Protein AF-A0A9E4KCP7-F1 (afdb_monomer_lite)

Structure (mmCIF, N/CA/C/O backbone):
data_AF-A0A9E4KCP7-F1
#
_entry.id   AF-A0A9E4KCP7-F1
#
loop_
_atom_site.group_PDB
_atom_site.id
_atom_site.type_symbol
_atom_site.label_atom_id
_atom_site.label_alt_id
_atom_site.label_comp_id
_atom_site.label_asym_id
_atom_site.label_entity_id
_atom_site.label_seq_id
_atom_site.pdbx_PDB_ins_code
_atom_site.Cartn_x
_atom_site.Cartn_y
_atom_site.Cartn_z
_atom_site.occupancy
_atom_site.B_iso_or_equiv
_atom_site.auth_seq_id
_atom_site.auth_comp_id
_atom_site.auth_asym_id
_atom_site.auth_atom_id
_atom_site.pdbx_PDB_model_num
ATOM 1 N N . MET A 1 1 ? 17.172 2.581 -9.040 1.00 83.38 1 MET A N 1
ATOM 2 C CA . MET A 1 1 ? 16.578 2.699 -7.702 1.00 83.38 1 MET A CA 1
ATOM 3 C C . MET A 1 1 ? 17.009 1.488 -6.897 1.00 83.38 1 MET A C 1
ATOM 5 O O . MET A 1 1 ? 16.963 0.384 -7.435 1.00 83.38 1 MET A O 1
ATOM 9 N N . SER A 1 2 ? 17.518 1.694 -5.685 1.00 85.75 2 SER A N 1
ATOM 10 C CA . SER A 1 2 ? 17.833 0.616 -4.740 1.00 85.75 2 SER A CA 1
ATOM 11 C C . SER A 1 2 ? 16.561 0.093 -4.049 1.00 85.75 2 SER A C 1
ATOM 13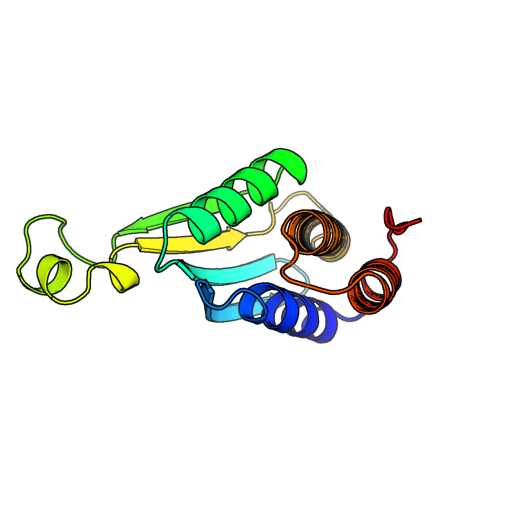 O O . SER A 1 2 ? 15.498 0.703 -4.159 1.00 85.75 2 SER A O 1
ATOM 15 N N . HIS A 1 3 ? 16.655 -1.033 -3.332 1.00 85.62 3 HIS A N 1
ATOM 16 C CA . HIS A 1 3 ? 15.532 -1.564 -2.543 1.00 85.62 3 HIS A CA 1
ATOM 17 C C . HIS A 1 3 ? 15.120 -0.593 -1.428 1.00 85.62 3 HIS A C 1
ATOM 19 O O . HIS A 1 3 ? 13.932 -0.342 -1.246 1.00 85.62 3 HIS A O 1
ATOM 25 N N . ASP A 1 4 ? 16.101 -0.005 -0.739 1.00 87.38 4 ASP A N 1
ATOM 26 C CA . ASP A 1 4 ? 15.863 0.950 0.346 1.00 87.38 4 ASP A CA 1
ATOM 27 C C . ASP A 1 4 ? 15.192 2.227 -0.175 1.00 87.38 4 ASP A C 1
ATOM 29 O O . ASP A 1 4 ? 14.233 2.710 0.420 1.00 87.38 4 ASP A O 1
ATOM 33 N N . GLU A 1 5 ? 15.639 2.738 -1.330 1.00 89.94 5 GLU A N 1
ATOM 34 C CA . GLU A 1 5 ? 15.000 3.880 -1.992 1.00 89.94 5 GLU A CA 1
ATOM 35 C C . GLU A 1 5 ? 13.555 3.556 -2.393 1.00 89.94 5 GLU A C 1
ATOM 37 O O . GLU A 1 5 ? 12.666 4.383 -2.211 1.00 89.94 5 GLU A O 1
ATOM 42 N N . LEU A 1 6 ? 13.297 2.360 -2.930 1.00 90.50 6 LEU A N 1
ATOM 43 C CA . LEU A 1 6 ? 11.951 1.944 -3.327 1.00 90.50 6 LEU A CA 1
ATOM 44 C C . LEU A 1 6 ? 11.010 1.844 -2.120 1.00 90.50 6 LEU A C 1
ATOM 46 O O . LEU A 1 6 ? 9.907 2.386 -2.168 1.00 90.50 6 LEU A O 1
ATOM 50 N N . LEU A 1 7 ? 11.445 1.191 -1.039 1.00 91.25 7 LEU A N 1
ATOM 51 C CA . LEU A 1 7 ? 10.660 1.077 0.192 1.00 91.25 7 LEU A CA 1
ATOM 52 C C . LEU A 1 7 ? 10.368 2.443 0.808 1.00 91.25 7 LEU A C 1
ATOM 54 O O . LEU A 1 7 ? 9.233 2.691 1.209 1.00 91.25 7 LEU A O 1
ATOM 58 N N . GLN A 1 8 ? 11.367 3.326 0.857 1.00 92.81 8 GLN A N 1
ATOM 59 C CA . GLN A 1 8 ? 11.203 4.660 1.424 1.00 92.81 8 GLN A CA 1
ATOM 60 C C . GLN A 1 8 ? 10.204 5.496 0.611 1.00 92.81 8 GLN A C 1
ATOM 62 O O . GLN A 1 8 ? 9.260 6.036 1.181 1.00 92.81 8 GLN A O 1
ATOM 67 N N . ASN A 1 9 ? 10.340 5.532 -0.718 1.00 93.06 9 ASN A N 1
ATOM 68 C CA . ASN A 1 9 ? 9.410 6.268 -1.581 1.00 93.06 9 ASN A CA 1
ATOM 69 C C . ASN A 1 9 ? 7.984 5.695 -1.522 1.00 93.06 9 ASN A C 1
ATOM 71 O O . ASN A 1 9 ? 7.009 6.445 -1.524 1.00 93.06 9 ASN A O 1
ATOM 75 N N . LEU A 1 10 ? 7.841 4.365 -1.470 1.00 93.62 10 LEU A N 1
ATOM 76 C CA . LEU A 1 10 ? 6.533 3.722 -1.332 1.00 93.62 10 LEU A CA 1
ATOM 77 C C . LEU A 1 10 ? 5.891 4.041 0.022 1.00 93.62 10 LEU A C 1
ATOM 79 O O . LEU A 1 10 ? 4.689 4.298 0.076 1.00 93.62 10 LEU A O 1
ATOM 83 N N . ARG A 1 11 ? 6.679 4.035 1.102 1.00 95.19 11 ARG A N 1
ATOM 84 C CA . ARG A 1 11 ? 6.223 4.429 2.437 1.00 95.19 11 ARG A CA 1
ATOM 85 C C . ARG A 1 11 ? 5.698 5.860 2.433 1.00 95.19 11 ARG A C 1
ATOM 87 O O . ARG A 1 11 ? 4.571 6.072 2.863 1.00 95.19 11 ARG A O 1
ATOM 94 N N . GLU A 1 12 ? 6.484 6.805 1.924 1.00 93.69 12 GLU A N 1
ATOM 95 C CA . GLU A 1 12 ? 6.097 8.219 1.854 1.00 93.69 12 GLU A CA 1
ATOM 96 C C . GLU A 1 12 ? 4.796 8.407 1.073 1.00 93.69 12 GLU A C 1
ATOM 98 O O . GLU A 1 12 ? 3.896 9.119 1.514 1.00 93.69 12 GLU A O 1
ATOM 103 N N . LEU A 1 13 ? 4.662 7.710 -0.057 1.00 94.56 13 LEU A N 1
ATOM 104 C CA . LEU A 1 13 ? 3.458 7.771 -0.870 1.00 94.56 13 LEU A CA 1
ATOM 105 C C . LEU A 1 13 ? 2.241 7.168 -0.152 1.00 94.56 13 LEU A C 1
ATOM 107 O O . LEU A 1 13 ? 1.161 7.743 -0.206 1.00 94.56 13 LEU A O 1
ATOM 111 N N . LEU A 1 14 ? 2.390 6.042 0.552 1.00 95.44 14 LEU A N 1
ATOM 112 C CA . LEU A 1 14 ? 1.307 5.478 1.368 1.00 95.44 14 LEU A CA 1
ATOM 113 C C . LEU A 1 14 ? 0.893 6.429 2.500 1.00 95.44 14 LEU A C 1
ATOM 115 O O . LEU A 1 14 ? -0.300 6.654 2.689 1.00 95.44 14 LEU A O 1
ATOM 119 N N . GLU A 1 15 ? 1.861 7.005 3.214 1.00 94.19 15 GLU A N 1
ATOM 120 C CA . GLU A 1 15 ? 1.634 7.930 4.335 1.00 94.19 15 GLU A CA 1
ATOM 121 C C . GLU A 1 15 ? 1.065 9.291 3.883 1.00 94.19 15 GLU A C 1
ATOM 123 O O . GLU A 1 15 ? 0.463 10.001 4.689 1.00 94.19 15 GLU A O 1
ATOM 128 N N . ALA A 1 16 ? 1.161 9.647 2.593 1.00 93.12 16 ALA A N 1
ATOM 129 C CA . ALA A 1 16 ? 0.460 10.809 2.037 1.00 93.12 16 ALA A CA 1
ATOM 130 C C . ALA A 1 16 ? -1.076 10.654 2.078 1.00 93.12 16 ALA A C 1
ATOM 132 O O . ALA A 1 16 ? -1.807 11.645 2.041 1.00 93.12 16 ALA A O 1
ATOM 133 N N . ASN A 1 17 ? -1.591 9.426 2.207 1.00 93.69 17 ASN A N 1
ATOM 134 C CA . ASN A 1 17 ? -2.978 9.201 2.589 1.00 93.69 17 ASN A CA 1
ATOM 135 C C . ASN A 1 17 ? -3.093 9.161 4.121 1.00 93.69 17 ASN A C 1
ATOM 137 O O . ASN A 1 17 ? -2.722 8.173 4.747 1.00 93.69 17 ASN A O 1
ATOM 141 N N . SER A 1 18 ? -3.698 10.192 4.719 1.00 92.31 18 SER A N 1
ATOM 142 C CA . SER A 1 18 ? -3.828 10.334 6.180 1.00 92.31 18 SER A CA 1
ATOM 143 C C . SER A 1 18 ? -4.541 9.179 6.893 1.00 92.31 18 SER A C 1
ATOM 145 O O . SER A 1 18 ? -4.454 9.074 8.113 1.00 92.31 18 SER A O 1
ATOM 147 N N . GLY A 1 19 ? -5.290 8.346 6.167 1.00 93.56 19 GLY A N 1
ATOM 148 C CA . GLY A 1 19 ? -5.935 7.162 6.727 1.00 93.56 19 GLY A CA 1
ATOM 149 C C . GLY A 1 19 ? -5.066 5.908 6.761 1.00 93.56 19 GLY A C 1
ATOM 150 O O . GLY A 1 19 ? -5.547 4.869 7.217 1.00 93.56 19 GLY A O 1
ATOM 151 N N . ILE A 1 20 ? -3.830 5.976 6.262 1.00 95.44 20 ILE A N 1
ATOM 152 C CA . ILE A 1 20 ? -2.860 4.881 6.237 1.00 95.44 20 ILE A CA 1
ATOM 153 C C . ILE A 1 20 ? -1.710 5.226 7.180 1.00 95.44 20 ILE A C 1
ATOM 155 O O . ILE A 1 20 ? -1.138 6.309 7.111 1.00 95.44 20 ILE A O 1
ATOM 159 N N . ASN A 1 21 ? -1.337 4.279 8.037 1.00 94.69 21 ASN A N 1
ATOM 160 C CA . ASN A 1 21 ? -0.180 4.416 8.914 1.00 94.69 21 ASN A CA 1
ATOM 161 C C . ASN A 1 21 ? 0.762 3.226 8.724 1.00 94.69 21 ASN A C 1
ATOM 163 O O . ASN A 1 21 ? 0.403 2.096 9.061 1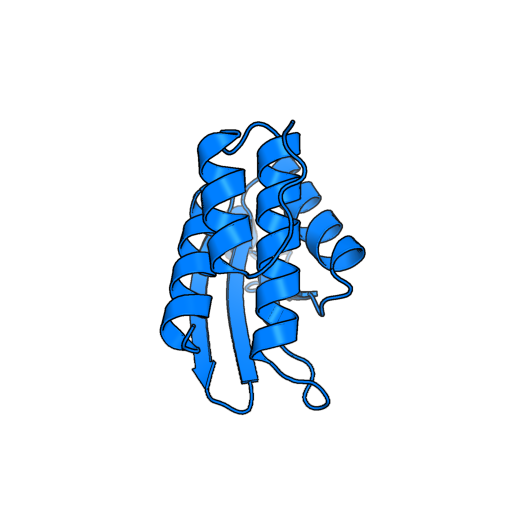.00 94.69 21 ASN A O 1
ATOM 167 N N . VAL A 1 22 ? 1.958 3.475 8.182 1.00 96.06 22 VAL A N 1
ATOM 168 C CA . VAL A 1 22 ? 2.958 2.430 7.924 1.00 96.06 22 VAL A CA 1
ATOM 169 C C . VAL A 1 22 ? 3.652 2.044 9.225 1.00 96.06 22 VAL A C 1
ATOM 171 O O . VAL A 1 22 ? 4.363 2.838 9.845 1.00 96.06 22 VAL A O 1
ATOM 174 N N . THR A 1 23 ? 3.453 0.795 9.635 1.00 93.81 23 THR A N 1
ATOM 175 C CA . THR A 1 23 ? 3.998 0.241 10.877 1.00 93.81 23 THR A CA 1
ATOM 176 C C . THR A 1 23 ? 5.363 -0.392 10.664 1.00 93.81 23 THR A C 1
ATOM 178 O O . THR A 1 23 ? 6.226 -0.281 11.532 1.00 93.81 23 THR A O 1
ATOM 181 N N . GLU A 1 24 ? 5.587 -1.023 9.510 1.00 94.06 24 GLU A N 1
ATOM 182 C CA . GLU A 1 24 ? 6.861 -1.655 9.177 1.00 94.06 24 GLU A CA 1
ATOM 183 C C . GLU A 1 24 ? 7.117 -1.601 7.667 1.00 94.06 24 GLU A C 1
ATOM 185 O O . GLU A 1 24 ? 6.206 -1.771 6.865 1.00 94.06 24 GLU A O 1
ATOM 190 N N . ALA A 1 25 ? 8.367 -1.374 7.269 1.00 93.75 25 ALA A N 1
ATOM 191 C CA . ALA A 1 25 ? 8.814 -1.497 5.886 1.00 93.75 25 ALA A CA 1
ATOM 192 C C . ALA A 1 25 ? 10.191 -2.157 5.902 1.00 93.75 25 ALA A C 1
ATOM 194 O O . ALA A 1 25 ? 11.130 -1.625 6.498 1.00 93.75 25 ALA A O 1
ATOM 195 N N . LYS A 1 26 ? 10.303 -3.339 5.300 1.00 91.25 26 LYS A N 1
ATOM 196 C CA . LYS A 1 26 ? 11.527 -4.141 5.329 1.00 91.25 26 LYS A CA 1
ATOM 197 C C . LYS A 1 26 ? 11.679 -4.937 4.045 1.00 91.25 26 LYS A C 1
ATOM 199 O O . LYS A 1 26 ? 10.707 -5.291 3.384 1.00 91.25 26 LYS A O 1
ATOM 204 N N . GLY A 1 27 ? 12.916 -5.255 3.706 1.00 85.25 27 GLY A N 1
ATOM 205 C CA . GLY A 1 27 ? 13.190 -6.128 2.582 1.00 85.25 27 GLY A CA 1
ATOM 206 C C . GLY A 1 27 ? 14.665 -6.235 2.256 1.00 85.25 27 GLY A C 1
ATOM 207 O O . GLY A 1 27 ? 15.521 -5.625 2.895 1.00 85.25 27 GLY A O 1
ATOM 208 N N . ASN A 1 28 ? 14.951 -7.076 1.276 1.00 83.25 28 ASN A N 1
ATOM 209 C CA . ASN A 1 28 ? 16.271 -7.337 0.733 1.00 83.25 28 ASN A CA 1
ATOM 210 C C . ASN A 1 28 ? 16.137 -7.722 -0.754 1.00 83.25 28 ASN A C 1
ATOM 212 O O . ASN A 1 28 ? 15.121 -7.448 -1.384 1.00 83.25 28 ASN A O 1
ATOM 216 N N . GLN A 1 29 ? 17.165 -8.353 -1.325 1.00 80.25 29 GLN A N 1
ATOM 217 C CA . GLN A 1 29 ? 17.161 -8.766 -2.734 1.00 80.25 29 GLN A CA 1
ATOM 218 C C . GLN A 1 29 ? 16.148 -9.873 -3.070 1.00 80.25 29 GLN A C 1
ATOM 220 O O . GLN A 1 29 ? 15.852 -10.082 -4.242 1.00 80.25 29 GLN A O 1
ATOM 225 N N . GLU A 1 30 ? 15.650 -10.596 -2.069 1.00 83.38 30 GLU A N 1
ATOM 226 C CA . GLU A 1 30 ? 14.774 -11.759 -2.233 1.00 83.38 30 GLU A CA 1
ATOM 227 C C . GLU A 1 30 ? 13.317 -11.452 -1.875 1.00 83.38 30 GLU A C 1
ATOM 229 O O . GLU A 1 30 ? 12.421 -12.147 -2.349 1.00 83.38 30 GLU A O 1
ATOM 234 N N . TYR A 1 31 ? 13.063 -10.430 -1.050 1.00 87.12 31 TYR A N 1
ATOM 235 C CA . TYR A 1 31 ? 11.706 -10.041 -0.675 1.00 87.12 31 TYR A CA 1
ATOM 236 C C . TYR A 1 31 ? 11.581 -8.557 -0.318 1.00 87.12 31 TYR A C 1
ATOM 238 O O . TYR A 1 31 ? 12.514 -7.946 0.201 1.00 87.12 31 TYR A O 1
ATOM 246 N N . LEU A 1 32 ? 10.387 -8.000 -0.519 1.00 90.69 32 LEU A N 1
ATOM 247 C CA . LEU A 1 32 ? 9.952 -6.729 0.058 1.00 90.69 32 LEU A CA 1
ATOM 248 C C . LEU A 1 32 ? 8.609 -6.920 0.766 1.00 90.69 32 LEU A C 1
ATOM 250 O O . LEU A 1 32 ? 7.725 -7.631 0.282 1.00 90.69 32 LEU A O 1
ATOM 254 N N . GLU A 1 33 ? 8.463 -6.268 1.914 1.00 93.25 33 GLU A N 1
ATOM 255 C CA . GLU A 1 33 ? 7.245 -6.246 2.715 1.00 93.25 33 GLU A CA 1
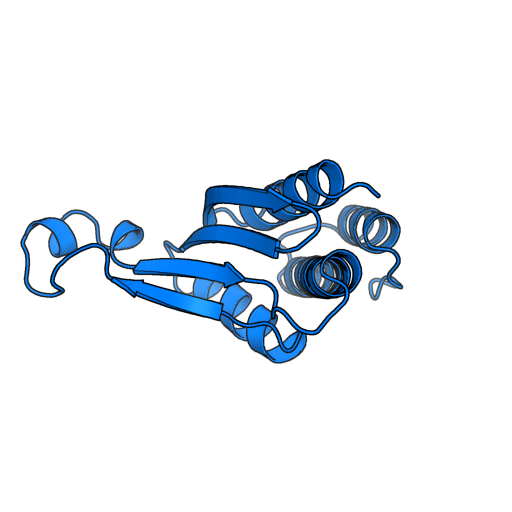ATOM 256 C C . GLU A 1 33 ? 7.007 -4.843 3.279 1.00 93.25 33 GLU A C 1
ATOM 258 O O . GLU A 1 33 ? 7.921 -4.206 3.810 1.00 93.25 33 GLU A O 1
ATOM 263 N N . ILE A 1 34 ? 5.762 -4.376 3.188 1.00 95.88 34 ILE A N 1
ATOM 264 C CA . ILE A 1 34 ? 5.308 -3.160 3.866 1.00 95.88 34 ILE A CA 1
ATOM 265 C C . ILE A 1 34 ? 4.009 -3.449 4.613 1.00 95.88 34 ILE A C 1
ATOM 267 O O . ILE A 1 34 ? 3.019 -3.862 4.006 1.00 95.88 34 ILE A O 1
ATOM 271 N N . GLU A 1 35 ? 4.037 -3.253 5.929 1.00 96.25 35 GLU A N 1
ATOM 272 C CA . GLU A 1 35 ? 2.908 -3.426 6.837 1.00 96.25 35 GLU A CA 1
ATOM 273 C C . GLU A 1 35 ? 2.350 -2.069 7.272 1.00 96.25 35 GLU A C 1
ATOM 275 O O . GLU A 1 35 ? 3.096 -1.120 7.535 1.00 96.25 35 GLU A O 1
ATOM 280 N N . PHE A 1 36 ? 1.027 -1.969 7.351 1.00 96.44 36 PHE A N 1
ATOM 281 C CA . PHE A 1 36 ? 0.335 -0.732 7.693 1.00 96.44 36 PHE A CA 1
ATOM 282 C C . PHE A 1 36 ? -1.058 -0.989 8.279 1.00 96.44 36 PHE A C 1
ATOM 284 O O . PHE A 1 36 ? -1.661 -2.049 8.087 1.00 96.44 36 PHE A O 1
ATOM 291 N N . THR A 1 37 ? -1.595 0.005 8.983 1.00 95.62 37 THR A N 1
ATOM 292 C CA . THR A 1 37 ? -2.995 0.038 9.429 1.00 95.62 37 THR A CA 1
ATOM 293 C C . THR A 1 37 ? -3.813 1.000 8.572 1.00 95.62 37 THR A C 1
ATOM 295 O O . THR A 1 37 ? -3.265 1.890 7.918 1.00 95.62 37 THR A O 1
ATOM 298 N N . VAL A 1 38 ? -5.138 0.803 8.552 1.00 94.62 38 VAL A N 1
ATOM 299 C CA . VAL A 1 38 ? -6.062 1.639 7.772 1.00 94.62 38 VAL A CA 1
ATOM 300 C C . VAL A 1 38 ? -7.266 2.059 8.615 1.00 94.62 38 VAL A C 1
ATOM 302 O O . VAL A 1 38 ? -8.116 1.230 8.971 1.00 94.62 38 VAL A O 1
ATOM 305 N N . ALA A 1 39 ? -7.357 3.357 8.898 1.00 92.00 39 ALA A N 1
ATOM 306 C CA . ALA A 1 39 ? -8.313 3.934 9.841 1.00 92.00 39 ALA A CA 1
ATOM 307 C C . ALA A 1 39 ? -9.731 4.067 9.260 1.00 92.00 39 ALA A C 1
ATOM 309 O O . ALA A 1 39 ? -10.719 3.703 9.906 1.00 92.00 39 ALA A O 1
ATOM 310 N N . ASP A 1 40 ? -9.853 4.507 8.007 1.00 91.62 40 ASP A N 1
ATOM 311 C CA . ASP A 1 40 ? -11.139 4.866 7.406 1.00 91.62 40 ASP A CA 1
ATOM 312 C C . ASP A 1 40 ? -11.524 4.007 6.183 1.00 91.62 40 ASP A C 1
ATOM 314 O O . ASP A 1 40 ? -10.723 3.276 5.597 1.00 91.62 40 ASP A O 1
ATOM 318 N N . ALA A 1 41 ? -12.805 4.065 5.807 1.00 92.25 41 ALA A N 1
ATOM 319 C CA . ALA A 1 41 ? -13.358 3.257 4.721 1.00 92.25 41 ALA A CA 1
ATOM 320 C C . ALA A 1 41 ? -12.853 3.666 3.326 1.00 92.25 41 ALA A C 1
ATOM 322 O O . ALA A 1 41 ? -12.748 2.811 2.447 1.00 92.25 41 ALA A O 1
ATOM 323 N N . PHE A 1 42 ? -12.541 4.946 3.117 1.00 93.19 42 PHE A N 1
ATOM 324 C CA . PHE A 1 42 ? -12.042 5.440 1.838 1.00 93.19 42 PHE A CA 1
ATOM 325 C C . PHE A 1 42 ? -10.609 4.962 1.597 1.00 93.19 42 PHE A C 1
ATOM 327 O O . PHE A 1 42 ? -10.308 4.416 0.537 1.00 93.19 42 PHE A O 1
ATOM 334 N N . SER A 1 43 ? -9.757 5.047 2.613 1.00 94.62 43 SER A N 1
ATOM 335 C CA . SER A 1 43 ? -8.397 4.516 2.568 1.00 94.62 43 SER A CA 1
ATOM 336 C C . SER A 1 43 ? -8.380 3.002 2.354 1.00 94.62 43 SER A C 1
ATOM 338 O O . SER A 1 43 ? -7.572 2.503 1.571 1.00 94.62 43 SER A O 1
ATOM 340 N N . ARG A 1 44 ? -9.331 2.258 2.944 1.00 93.75 44 ARG A N 1
ATOM 341 C CA . ARG A 1 44 ? -9.487 0.818 2.651 1.00 93.75 44 ARG A CA 1
ATOM 342 C C . ARG A 1 44 ? -9.836 0.576 1.189 1.00 93.75 44 ARG A C 1
ATOM 344 O O . ARG A 1 44 ? -9.235 -0.295 0.566 1.00 93.75 44 ARG A O 1
ATOM 351 N N . LEU A 1 45 ? -10.762 1.353 0.624 1.00 92.81 45 LEU A N 1
ATOM 352 C CA . LEU A 1 45 ? -11.109 1.250 -0.794 1.00 92.81 45 LEU A CA 1
ATOM 353 C C . LEU A 1 45 ? -9.884 1.488 -1.691 1.00 92.81 45 LEU A C 1
ATOM 355 O O . LEU A 1 45 ? -9.683 0.731 -2.639 1.00 92.81 45 LEU A O 1
ATOM 359 N N . VAL A 1 46 ? -9.057 2.492 -1.380 1.00 94.31 46 VAL A N 1
ATOM 360 C CA . VAL A 1 46 ? -7.814 2.786 -2.115 1.00 94.31 46 VAL A CA 1
ATOM 361 C C . VAL A 1 46 ? -6.858 1.591 -2.085 1.00 94.31 46 VAL A C 1
ATOM 363 O O . VAL A 1 46 ? -6.397 1.164 -3.140 1.00 94.31 46 VAL A O 1
ATOM 366 N N . ILE A 1 47 ? -6.605 1.010 -0.908 1.00 95.50 47 ILE A N 1
ATOM 367 C CA . ILE A 1 47 ? -5.683 -0.126 -0.740 1.00 95.50 47 ILE A CA 1
ATOM 368 C C . ILE A 1 47 ? -6.167 -1.387 -1.460 1.00 95.50 47 ILE A C 1
ATOM 370 O O . ILE A 1 47 ? -5.385 -2.043 -2.149 1.00 95.50 47 ILE A O 1
ATOM 374 N N . HIS A 1 48 ? -7.453 -1.721 -1.340 1.00 94.19 48 HIS A N 1
ATOM 375 C CA . HIS A 1 48 ? -8.014 -2.874 -2.044 1.00 94.19 48 HIS A CA 1
ATOM 376 C C . HIS A 1 48 ? -7.994 -2.668 -3.565 1.00 94.19 48 HIS A C 1
ATOM 378 O O . HIS A 1 48 ? -7.572 -3.562 -4.295 1.00 94.19 48 HIS A O 1
ATOM 384 N N . SER A 1 49 ? -8.354 -1.469 -4.037 1.00 92.00 49 SER A N 1
ATOM 385 C CA . SER A 1 49 ? -8.287 -1.127 -5.466 1.00 92.00 49 SER A CA 1
ATOM 386 C C . SER A 1 49 ? -6.856 -1.189 -5.998 1.00 92.00 49 SER A C 1
ATOM 388 O O . SER A 1 49 ? -6.637 -1.637 -7.120 1.00 92.00 49 SER A O 1
ATOM 390 N N . LEU A 1 50 ? -5.879 -0.755 -5.195 1.00 94.94 50 LEU A N 1
ATOM 391 C CA . LEU A 1 50 ? -4.463 -0.862 -5.523 1.00 94.94 50 LEU A CA 1
ATOM 392 C C . LEU A 1 50 ? -4.058 -2.322 -5.709 1.00 94.94 50 LEU A C 1
ATOM 394 O O . LEU A 1 50 ? -3.524 -2.649 -6.763 1.00 94.94 50 LEU A O 1
ATOM 398 N N . ALA A 1 51 ? -4.344 -3.183 -4.727 1.00 93.88 51 ALA A N 1
ATOM 399 C CA . ALA A 1 51 ? -3.982 -4.599 -4.769 1.00 93.88 51 ALA A CA 1
ATOM 400 C C . ALA A 1 51 ? -4.538 -5.303 -6.018 1.00 93.88 51 ALA A C 1
ATOM 402 O O . ALA A 1 51 ? -3.816 -6.035 -6.699 1.00 93.88 51 ALA A O 1
ATOM 403 N N . GLU A 1 52 ? -5.806 -5.038 -6.344 1.00 91.00 52 GLU A N 1
ATOM 404 C CA . GLU A 1 52 ? -6.461 -5.572 -7.539 1.00 91.00 52 GLU A CA 1
ATOM 405 C C . GLU A 1 52 ? -5.835 -5.026 -8.829 1.00 91.00 52 GLU A C 1
ATOM 407 O O . GLU A 1 52 ? -5.508 -5.794 -9.734 1.00 91.00 52 GLU A O 1
ATOM 412 N N . ALA A 1 53 ? -5.628 -3.709 -8.921 1.00 88.31 53 ALA A N 1
ATOM 413 C CA . ALA A 1 53 ? -5.115 -3.067 -10.129 1.00 88.31 53 ALA A CA 1
ATOM 414 C C . ALA A 1 53 ? -3.645 -3.412 -10.413 1.00 88.31 53 ALA A C 1
ATOM 416 O O . ALA A 1 53 ? -3.263 -3.567 -11.574 1.00 88.31 53 ALA A O 1
ATOM 417 N N . SER A 1 54 ? -2.819 -3.537 -9.373 1.00 89.06 54 SER A N 1
ATOM 418 C CA . SER A 1 54 ? -1.404 -3.892 -9.503 1.00 89.06 54 SER A CA 1
ATOM 419 C C . SER A 1 54 ? -1.167 -5.401 -9.568 1.00 89.06 54 SER A C 1
ATOM 421 O O . SER A 1 54 ? -0.037 -5.811 -9.842 1.00 89.06 54 SER A O 1
ATOM 423 N N . ASN A 1 55 ? -2.205 -6.219 -9.343 1.00 87.94 55 ASN A N 1
ATOM 424 C CA . ASN A 1 55 ? -2.105 -7.669 -9.181 1.00 87.94 55 ASN A CA 1
ATOM 425 C C . ASN A 1 55 ? -1.034 -8.041 -8.141 1.00 87.94 55 ASN A C 1
ATOM 427 O O . ASN A 1 55 ? -0.113 -8.810 -8.430 1.00 87.94 55 ASN A O 1
ATOM 431 N N . SER A 1 56 ? -1.129 -7.419 -6.965 1.00 89.81 56 SER A N 1
ATOM 432 C CA . SER A 1 56 ? -0.200 -7.601 -5.847 1.00 89.81 56 SER A CA 1
ATOM 433 C C . SER A 1 56 ? -0.854 -8.376 -4.712 1.00 89.81 56 SER A C 1
ATOM 435 O O . SER A 1 56 ? -2.052 -8.245 -4.454 1.00 89.81 56 SER A O 1
ATOM 437 N N . LEU A 1 57 ? -0.053 -9.165 -3.997 1.00 90.50 57 LEU A N 1
ATOM 438 C CA . LEU A 1 57 ? -0.522 -9.905 -2.835 1.00 90.50 57 LEU A CA 1
ATOM 439 C C . LEU A 1 57 ? -0.726 -8.956 -1.644 1.00 90.50 57 LEU A C 1
ATOM 441 O O . LEU A 1 57 ? 0.239 -8.481 -1.045 1.00 90.50 57 LEU A O 1
ATOM 445 N N . LEU A 1 58 ? -1.990 -8.724 -1.285 1.00 95.00 58 LEU A N 1
ATOM 446 C CA . LEU A 1 58 ? -2.388 -8.035 -0.058 1.00 95.00 58 LEU A CA 1
ATOM 447 C C . LEU A 1 58 ? -2.821 -9.061 0.995 1.00 95.00 58 LEU A C 1
ATOM 449 O O . LEU A 1 58 ? -3.831 -9.745 0.833 1.00 95.00 58 LEU A O 1
ATOM 453 N N . SER A 1 59 ? -2.066 -9.157 2.085 1.00 95.00 59 SER A N 1
ATOM 454 C CA . SER A 1 59 ? -2.437 -9.942 3.264 1.00 95.00 59 SER A CA 1
ATOM 455 C C . SER A 1 59 ? -3.147 -9.054 4.282 1.00 95.00 59 SER A C 1
ATOM 457 O O . SER A 1 59 ? -2.735 -7.917 4.497 1.00 95.00 59 SER A O 1
ATOM 459 N N . VAL A 1 60 ? -4.188 -9.577 4.932 1.00 94.88 60 VAL A N 1
ATOM 460 C CA . VAL A 1 60 ? -4.900 -8.885 6.016 1.00 94.88 60 VAL A CA 1
ATOM 461 C C . VAL A 1 60 ? -5.033 -9.837 7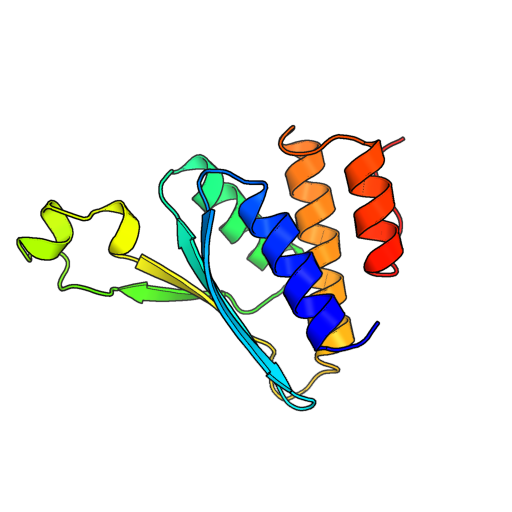.195 1.00 94.88 60 VAL A C 1
ATOM 463 O O . VAL A 1 60 ? -5.563 -10.940 7.045 1.00 94.88 60 VAL A O 1
ATOM 466 N N . CYS A 1 61 ? -4.556 -9.429 8.366 1.00 93.50 61 CYS A N 1
ATOM 467 C CA . CYS A 1 61 ? -4.681 -10.199 9.599 1.00 93.50 61 CYS A CA 1
ATOM 468 C C . CYS A 1 61 ? -5.244 -9.337 10.729 1.00 93.50 61 CYS A C 1
ATOM 470 O O . CYS A 1 61 ? -5.149 -8.110 10.710 1.00 93.50 61 CYS A O 1
ATOM 472 N N . SER A 1 62 ? -5.865 -9.987 11.715 1.00 91.94 62 SER A N 1
ATOM 473 C CA . SER A 1 62 ? -6.373 -9.289 12.890 1.00 91.94 62 SER A CA 1
ATOM 474 C C . SER A 1 62 ? -5.352 -9.321 14.023 1.00 91.94 62 SER A C 1
ATOM 476 O O . SER A 1 62 ? -4.819 -10.382 14.346 1.00 91.94 62 SER A O 1
ATOM 478 N N . LYS A 1 63 ? -5.087 -8.153 14.616 1.00 89.75 63 LYS A N 1
ATOM 479 C CA . LYS A 1 63 ? -4.173 -7.978 15.756 1.00 89.75 63 LYS A CA 1
ATOM 480 C C . LYS A 1 63 ? -4.789 -8.462 17.071 1.00 89.75 63 LYS A C 1
ATOM 482 O O . LYS A 1 63 ? -4.072 -8.908 17.962 1.00 89.75 63 LYS A O 1
ATOM 487 N N . PHE A 1 64 ? -6.112 -8.377 17.185 1.00 89.44 64 PHE A N 1
ATOM 488 C CA . PHE A 1 64 ? -6.874 -8.696 18.388 1.00 89.44 64 PHE A CA 1
ATOM 489 C C . PHE A 1 64 ? -8.002 -9.676 18.059 1.00 89.44 64 PHE A C 1
ATOM 491 O O . PHE A 1 64 ? -8.430 -9.780 16.914 1.00 89.44 64 PHE A O 1
ATOM 498 N N . ASP A 1 65 ? -8.536 -10.369 19.064 1.00 90.12 65 ASP A N 1
ATOM 499 C CA . ASP A 1 65 ? -9.808 -11.073 18.883 1.00 90.12 65 ASP A CA 1
ATOM 500 C C . ASP A 1 65 ? -10.922 -10.037 18.601 1.00 90.12 65 ASP A C 1
ATOM 502 O O . ASP A 1 65 ? -11.020 -9.062 19.358 1.00 90.12 65 ASP A O 1
ATOM 506 N N . PRO A 1 66 ? -11.766 -10.208 17.560 1.00 86.75 66 PRO A N 1
ATOM 507 C CA . PRO A 1 66 ? -12.790 -9.224 17.192 1.00 86.75 66 PRO A CA 1
ATOM 508 C C . PRO A 1 66 ? -13.780 -8.878 18.312 1.00 86.75 66 PRO A C 1
ATOM 510 O O . PRO A 1 66 ? -14.361 -7.794 18.309 1.00 86.75 66 PRO A O 1
ATOM 513 N N . CYS A 1 67 ? -13.984 -9.786 19.267 1.00 90.00 67 CYS A N 1
ATOM 514 C CA . CYS A 1 67 ? -14.893 -9.608 20.395 1.00 90.00 67 CYS A CA 1
ATOM 515 C C . CYS A 1 67 ? -14.192 -9.075 21.658 1.00 90.00 67 CYS A C 1
ATOM 517 O O . CYS A 1 67 ? -14.859 -8.866 22.674 1.00 90.00 67 CYS A O 1
ATOM 519 N N . SER A 1 68 ? -12.873 -8.863 21.625 1.00 94.44 68 SER A N 1
ATOM 520 C CA . SER A 1 68 ? -12.104 -8.368 22.774 1.00 94.44 68 SER A CA 1
ATOM 521 C C . SER A 1 68 ? -12.355 -6.886 23.071 1.00 94.44 68 SER A C 1
ATOM 523 O O . SER A 1 68 ? -12.686 -6.092 22.187 1.00 94.44 68 SER A O 1
ATOM 525 N N . GLU A 1 69 ? -12.147 -6.484 24.329 1.00 94.31 69 GLU A N 1
ATOM 526 C CA . GLU A 1 69 ? -12.175 -5.066 24.709 1.00 94.31 69 GLU A CA 1
ATOM 527 C C . GLU A 1 69 ? -11.095 -4.248 23.990 1.00 94.31 69 GLU A C 1
ATOM 529 O O . GLU A 1 69 ? -11.331 -3.085 23.665 1.00 94.31 69 GLU A O 1
ATOM 534 N N . ASP A 1 70 ? -9.923 -4.839 23.737 1.00 91.56 70 ASP A N 1
ATOM 535 C CA . ASP A 1 70 ? -8.822 -4.169 23.039 1.00 91.56 70 ASP A CA 1
ATOM 536 C C . ASP A 1 70 ? -9.210 -3.815 21.603 1.00 91.56 70 ASP A C 1
ATOM 538 O O . ASP A 1 70 ? -8.923 -2.703 21.153 1.00 91.56 70 ASP A O 1
ATOM 542 N N . ALA A 1 71 ? -9.937 -4.706 20.918 1.00 88.31 71 ALA A N 1
ATOM 543 C CA . ALA A 1 71 ? -10.463 -4.436 19.586 1.00 88.31 71 ALA A CA 1
ATOM 544 C C . ALA A 1 71 ? -11.489 -3.290 19.590 1.00 88.31 71 ALA A C 1
ATOM 546 O O . ALA A 1 71 ? -11.452 -2.404 18.738 1.00 88.31 71 ALA A O 1
ATOM 547 N N . GLN A 1 72 ? -12.377 -3.262 20.587 1.00 88.06 72 GLN A N 1
ATOM 548 C CA . GLN A 1 72 ? -13.378 -2.197 20.723 1.00 88.06 72 GLN A CA 1
ATOM 549 C C . GLN A 1 72 ? -12.750 -0.836 21.051 1.00 88.06 72 GLN A C 1
ATOM 551 O O . GLN A 1 72 ? -13.246 0.193 20.596 1.00 88.06 72 GLN A O 1
ATOM 556 N N . LYS A 1 73 ? -11.666 -0.825 21.836 1.00 91.81 73 LYS A N 1
ATOM 557 C CA . LYS A 1 73 ? -10.928 0.392 22.206 1.00 91.81 73 LYS A CA 1
ATOM 558 C C . LYS A 1 73 ? -10.045 0.914 21.071 1.00 91.81 73 LYS A C 1
ATOM 560 O O . LYS A 1 73 ? -9.842 2.121 20.996 1.00 91.81 73 LYS A O 1
ATOM 565 N N . ASN A 1 74 ? -9.549 0.035 20.195 1.00 88.19 74 ASN A N 1
ATOM 566 C CA . ASN A 1 74 ? -8.589 0.376 19.140 1.00 88.19 74 ASN A CA 1
ATOM 567 C C . ASN A 1 74 ? -9.045 -0.135 17.756 1.00 88.19 74 ASN A C 1
ATOM 569 O O . ASN A 1 74 ? -8.326 -0.911 17.117 1.00 88.19 74 ASN A O 1
ATOM 573 N N . PRO A 1 75 ? -10.227 0.277 17.258 1.00 83.12 75 PRO A N 1
ATOM 574 C CA . PRO A 1 75 ? -10.802 -0.265 16.022 1.00 83.12 75 PRO A CA 1
ATOM 575 C C . PRO A 1 75 ? -9.910 -0.049 14.787 1.00 83.12 75 PRO A C 1
ATOM 577 O O . PRO A 1 75 ? -9.906 -0.873 13.875 1.00 83.12 75 PRO A O 1
ATOM 580 N N . GLU A 1 76 ? -9.119 1.024 14.765 1.00 81.12 76 GLU A N 1
ATOM 581 C CA . GLU A 1 76 ? -8.230 1.387 13.650 1.00 81.12 76 GLU A CA 1
ATOM 582 C C . GLU A 1 76 ? -6.937 0.554 13.608 1.00 81.12 76 GLU A C 1
ATOM 584 O O . GLU A 1 76 ? -6.331 0.404 12.549 1.00 81.12 76 GLU A O 1
ATOM 589 N N . GLU A 1 77 ? -6.545 -0.048 14.735 1.00 83.19 77 GLU A N 1
ATOM 590 C CA . GLU A 1 77 ? -5.380 -0.939 14.842 1.00 83.19 77 GLU A CA 1
ATOM 591 C C . GLU A 1 77 ? -5.754 -2.427 14.800 1.00 83.19 77 GLU A C 1
ATOM 593 O O . GLU A 1 77 ? -4.889 -3.299 14.901 1.00 83.19 77 GLU A O 1
ATOM 598 N N . CYS A 1 78 ? -7.045 -2.743 14.678 1.00 86.94 78 CYS A N 1
ATOM 599 C CA . CYS A 1 78 ? -7.531 -4.122 14.719 1.00 86.94 78 CYS A CA 1
ATOM 600 C C . CYS A 1 78 ? -7.073 -4.967 13.536 1.00 86.94 78 CYS A C 1
ATOM 602 O O . CYS A 1 78 ? -6.994 -6.191 13.663 1.00 86.94 78 CYS A O 1
ATOM 604 N N . LEU A 1 79 ? -6.825 -4.331 12.391 1.00 92.62 79 LEU A N 1
ATOM 605 C CA . LEU A 1 79 ? -6.422 -4.985 11.156 1.00 92.62 79 LEU A CA 1
ATOM 606 C C . LEU A 1 79 ? -5.055 -4.472 10.723 1.00 92.62 79 LEU A C 1
ATOM 608 O O . LEU A 1 79 ? -4.858 -3.265 10.576 1.00 92.62 79 LEU A O 1
ATOM 612 N N . ILE A 1 80 ? -4.147 -5.410 10.482 1.00 94.94 80 ILE A N 1
ATOM 613 C CA . ILE A 1 80 ? -2.836 -5.158 9.894 1.00 94.94 80 ILE A CA 1
ATOM 614 C C . ILE A 1 80 ? -2.902 -5.624 8.442 1.00 94.94 80 ILE A C 1
ATOM 616 O O . ILE A 1 80 ? -3.299 -6.757 8.153 1.00 94.94 80 ILE A O 1
ATOM 620 N N . TYR A 1 81 ? -2.541 -4.724 7.538 1.00 96.56 81 TYR A N 1
ATOM 621 C CA . TYR A 1 81 ? -2.451 -4.959 6.106 1.00 96.56 81 TYR A CA 1
ATOM 622 C C . TYR A 1 81 ? -0.980 -5.096 5.733 1.00 96.56 81 TYR A C 1
ATOM 624 O O . TYR A 1 81 ? -0.148 -4.376 6.278 1.00 96.56 81 TYR A O 1
ATOM 632 N N . ALA A 1 82 ? -0.661 -5.989 4.798 1.00 96.12 82 ALA A N 1
ATOM 633 C CA . ALA A 1 82 ? 0.699 -6.154 4.304 1.00 96.12 82 ALA A CA 1
ATOM 634 C C . ALA A 1 82 ? 0.729 -6.392 2.792 1.00 96.12 82 ALA A C 1
ATOM 636 O O . ALA A 1 82 ? 0.099 -7.336 2.305 1.00 96.12 82 ALA A O 1
ATOM 637 N N . PHE A 1 83 ? 1.499 -5.582 2.061 1.00 95.75 83 PHE A N 1
ATOM 638 C CA . PHE A 1 83 ? 1.918 -5.925 0.699 1.00 95.75 83 PHE A CA 1
ATOM 639 C C . PHE A 1 83 ? 3.218 -6.716 0.759 1.00 95.75 83 PHE A C 1
ATOM 641 O O . PHE A 1 83 ? 4.163 -6.300 1.430 1.00 95.75 83 PHE A O 1
ATOM 648 N N . ARG A 1 84 ? 3.261 -7.847 0.053 1.00 92.62 84 ARG A N 1
ATOM 649 C CA . ARG A 1 84 ? 4.408 -8.762 0.021 1.00 92.62 84 ARG A CA 1
ATOM 650 C C . ARG A 1 84 ? 4.743 -9.127 -1.413 1.00 92.62 84 ARG A C 1
ATOM 652 O O . ARG A 1 84 ? 3.831 -9.379 -2.197 1.00 92.62 84 ARG A O 1
ATOM 659 N N . SER A 1 85 ? 6.032 -9.188 -1.728 1.00 88.88 85 SER A N 1
ATOM 660 C CA . SER A 1 85 ? 6.491 -9.695 -3.022 1.00 88.88 85 SER A CA 1
ATOM 661 C C . SER A 1 85 ? 6.306 -11.205 -3.109 1.00 88.88 85 SER A C 1
ATOM 663 O O . SER A 1 85 ? 6.559 -11.915 -2.131 1.00 88.88 85 SER A O 1
ATOM 665 N N . ASP A 1 86 ? 5.932 -11.705 -4.282 1.00 78.62 86 ASP A N 1
ATOM 666 C CA . ASP A 1 86 ? 5.929 -13.146 -4.543 1.00 78.62 86 ASP A CA 1
ATOM 667 C C . ASP A 1 86 ? 7.362 -13.634 -4.835 1.00 78.62 86 ASP A C 1
ATOM 669 O O . ASP A 1 86 ? 8.127 -12.981 -5.545 1.00 78.62 86 ASP A O 1
ATOM 673 N N . SER A 1 87 ? 7.736 -14.813 -4.331 1.00 66.00 87 SER A N 1
ATOM 674 C CA . SER A 1 87 ? 9.102 -15.367 -4.389 1.00 66.00 87 SER A CA 1
ATOM 675 C C . SER A 1 87 ? 9.605 -15.696 -5.804 1.00 66.00 87 SER A C 1
ATOM 677 O O . SER A 1 87 ? 10.729 -16.162 -5.970 1.00 66.00 87 SER A O 1
ATOM 679 N N . ASN A 1 88 ? 8.770 -15.510 -6.828 1.00 64.88 88 ASN A N 1
ATOM 680 C CA . ASN A 1 88 ? 9.016 -15.965 -8.198 1.00 64.88 88 ASN A CA 1
ATOM 681 C C . ASN A 1 88 ? 9.342 -14.837 -9.196 1.00 64.88 88 ASN A C 1
ATOM 683 O O . ASN A 1 88 ? 9.537 -15.125 -10.377 1.00 64.88 88 ASN A O 1
ATOM 687 N N . HIS A 1 89 ? 9.373 -13.569 -8.768 1.00 67.69 89 HIS A N 1
ATOM 688 C CA . HIS A 1 89 ? 9.467 -12.409 -9.667 1.00 67.69 89 HIS A CA 1
ATOM 689 C C . HIS A 1 89 ? 10.569 -11.423 -9.250 1.00 67.69 89 HIS A C 1
ATOM 691 O O . HIS A 1 89 ? 11.083 -11.470 -8.136 1.00 67.69 89 HIS A O 1
ATOM 697 N N . ASN A 1 90 ? 10.947 -10.517 -10.162 1.00 85.56 90 ASN A N 1
ATOM 698 C CA . ASN A 1 90 ? 11.835 -9.404 -9.829 1.00 85.56 90 ASN A CA 1
ATOM 699 C C . ASN A 1 90 ? 11.116 -8.458 -8.855 1.00 85.56 90 ASN A C 1
ATOM 701 O O . ASN A 1 90 ? 10.242 -7.685 -9.252 1.00 85.56 90 ASN A O 1
ATOM 705 N N . VAL A 1 91 ? 11.499 -8.540 -7.584 1.00 87.50 91 VAL A N 1
ATOM 706 C CA . VAL A 1 91 ? 10.881 -7.838 -6.454 1.00 87.50 91 VAL A CA 1
ATOM 707 C C . VAL A 1 91 ? 10.837 -6.319 -6.664 1.00 87.50 91 VAL A C 1
ATOM 709 O O . VAL A 1 91 ? 9.821 -5.683 -6.376 1.00 87.50 91 VAL A O 1
ATOM 712 N N . ILE A 1 92 ? 11.903 -5.735 -7.229 1.00 88.50 92 ILE A N 1
ATOM 713 C CA . ILE A 1 92 ? 11.955 -4.297 -7.537 1.00 88.50 92 ILE A CA 1
ATOM 714 C C . ILE A 1 92 ? 10.888 -3.927 -8.565 1.00 88.50 92 ILE A C 1
ATOM 716 O O . ILE A 1 92 ? 10.197 -2.924 -8.386 1.00 88.50 92 ILE A O 1
ATOM 720 N N . ASP A 1 93 ? 10.740 -4.712 -9.633 1.00 88.38 93 ASP A N 1
ATOM 721 C CA . ASP A 1 93 ? 9.780 -4.414 -10.701 1.00 88.38 93 ASP A CA 1
ATOM 722 C C . ASP A 1 93 ? 8.341 -4.538 -10.186 1.00 88.38 93 ASP A C 1
ATOM 724 O O . ASP A 1 93 ? 7.489 -3.705 -10.501 1.00 88.38 93 ASP A O 1
ATOM 728 N N . GLU A 1 94 ? 8.070 -5.547 -9.352 1.00 89.44 94 GLU A N 1
ATOM 729 C CA . GLU A 1 94 ? 6.758 -5.748 -8.737 1.00 89.44 94 GLU A CA 1
ATOM 730 C C . GLU A 1 94 ? 6.355 -4.554 -7.863 1.00 89.44 94 GLU A C 1
ATOM 732 O O . GLU A 1 94 ? 5.269 -3.993 -8.043 1.00 89.44 94 GLU A O 1
ATOM 737 N N . PHE A 1 95 ? 7.236 -4.130 -6.955 1.00 92.12 95 PHE A N 1
ATOM 738 C CA . PHE A 1 95 ? 6.958 -3.016 -6.050 1.00 92.12 95 PHE A CA 1
ATOM 739 C C . PHE A 1 95 ? 6.993 -1.662 -6.759 1.00 92.12 95 PHE A C 1
ATOM 741 O O . PHE A 1 95 ? 6.206 -0.784 -6.416 1.00 92.12 95 PHE A O 1
ATOM 748 N N . SER A 1 96 ? 7.817 -1.492 -7.797 1.00 91.62 96 SER A N 1
ATOM 749 C CA . SER A 1 96 ? 7.774 -0.289 -8.641 1.00 91.62 96 SER A CA 1
ATOM 750 C C . SER A 1 96 ? 6.431 -0.189 -9.369 1.00 91.62 96 SER A C 1
ATOM 752 O O . SER A 1 96 ? 5.825 0.880 -9.427 1.00 91.62 96 SER A O 1
ATOM 754 N N . ARG A 1 97 ? 5.900 -1.317 -9.860 1.00 91.06 97 ARG A N 1
ATOM 755 C CA . ARG A 1 97 ? 4.565 -1.372 -10.468 1.00 91.06 97 ARG A CA 1
ATOM 756 C C . ARG A 1 97 ? 3.463 -1.067 -9.454 1.00 91.06 97 ARG A C 1
ATOM 758 O O . ARG A 1 97 ? 2.561 -0.302 -9.794 1.00 91.06 97 ARG A O 1
ATOM 765 N N . LEU A 1 98 ? 3.515 -1.642 -8.249 1.00 94.38 98 LEU A N 1
ATOM 766 C CA . LEU A 1 98 ? 2.598 -1.311 -7.149 1.00 94.38 98 LEU A CA 1
ATOM 767 C C . LEU A 1 98 ? 2.634 0.199 -6.867 1.00 94.38 98 LEU A C 1
ATOM 769 O O . LEU A 1 98 ? 1.600 0.859 -6.918 1.00 94.38 98 LEU A O 1
ATOM 773 N N . ALA A 1 99 ? 3.821 0.762 -6.650 1.00 94.31 99 ALA A N 1
ATOM 774 C CA . ALA A 1 99 ? 3.996 2.167 -6.303 1.00 94.31 99 ALA A CA 1
ATOM 775 C C . ALA A 1 99 ? 3.509 3.118 -7.414 1.00 94.31 99 ALA A C 1
ATOM 777 O O . ALA A 1 99 ? 2.828 4.105 -7.139 1.00 94.31 99 ALA A O 1
ATOM 778 N N . ALA A 1 100 ? 3.749 2.778 -8.683 1.00 93.94 100 ALA A N 1
ATOM 779 C CA . ALA A 1 100 ? 3.211 3.527 -9.817 1.00 93.94 100 ALA A CA 1
ATOM 780 C C . ALA A 1 100 ? 1.670 3.496 -9.877 1.00 93.94 100 ALA A C 1
ATOM 782 O O . ALA A 1 100 ? 1.044 4.513 -10.181 1.00 93.94 100 ALA A O 1
ATOM 783 N N . HIS A 1 101 ? 1.042 2.352 -9.575 1.00 94.62 101 HIS A N 1
ATOM 784 C CA . HIS A 1 101 ? -0.422 2.264 -9.497 1.00 94.62 101 HIS A CA 1
ATOM 785 C C . HIS A 1 101 ? -0.972 3.056 -8.314 1.00 94.62 101 HIS A C 1
ATOM 787 O O . HIS A 1 101 ? -2.007 3.707 -8.459 1.00 94.62 101 HIS A O 1
ATOM 793 N N . LEU A 1 102 ? -0.276 3.046 -7.176 1.00 95.56 102 LEU A N 1
ATOM 794 C CA . LEU A 1 102 ? -0.652 3.839 -6.013 1.00 95.56 102 LEU A CA 1
ATOM 795 C C . LEU A 1 102 ? -0.627 5.332 -6.348 1.00 95.56 102 LEU A C 1
ATOM 797 O O . LEU A 1 102 ? -1.633 5.999 -6.131 1.00 95.56 102 LEU A O 1
ATOM 801 N N . ALA A 1 103 ? 0.451 5.833 -6.960 1.00 94.94 103 ALA A N 1
ATOM 802 C CA . ALA A 1 103 ? 0.565 7.240 -7.351 1.00 94.94 103 ALA A CA 1
ATOM 803 C C . ALA A 1 103 ? -0.601 7.657 -8.260 1.00 94.94 103 ALA A C 1
ATOM 805 O O . ALA A 1 103 ? -1.257 8.676 -8.036 1.00 94.94 103 ALA A O 1
ATOM 806 N N . TRP A 1 104 ? -0.934 6.809 -9.236 1.00 93.75 104 TRP A N 1
ATOM 807 C CA . TRP A 1 104 ? -2.072 7.048 -10.112 1.00 93.75 104 TRP A CA 1
ATOM 808 C C . TRP A 1 104 ? -3.410 7.081 -9.361 1.00 93.75 104 TRP A C 1
ATOM 810 O O . TRP A 1 104 ? -4.203 8.001 -9.569 1.00 93.75 104 TRP A O 1
ATOM 820 N N . ILE A 1 105 ? -3.684 6.099 -8.495 1.00 93.56 105 ILE A N 1
ATOM 821 C CA . ILE A 1 105 ? -4.933 6.047 -7.721 1.00 93.56 105 ILE A CA 1
ATOM 822 C C . ILE A 1 105 ? -5.032 7.266 -6.801 1.00 93.56 105 ILE A C 1
ATOM 824 O O . ILE A 1 105 ? -6.068 7.926 -6.782 1.00 93.56 105 ILE A O 1
ATOM 828 N N . MET A 1 106 ? -3.952 7.617 -6.102 1.00 93.50 106 MET A N 1
ATOM 829 C CA . MET A 1 106 ? -3.910 8.766 -5.198 1.00 93.50 106 MET A CA 1
ATOM 830 C C . MET A 1 106 ? -4.185 10.080 -5.924 1.00 93.50 106 MET A C 1
ATOM 832 O O . MET A 1 106 ? -4.998 10.871 -5.448 1.00 93.50 106 MET A O 1
ATOM 836 N N . TYR A 1 107 ? -3.611 10.278 -7.111 1.00 94.00 107 TYR A N 1
ATOM 837 C CA . TYR A 1 107 ? -3.926 11.434 -7.949 1.00 94.00 107 TYR A CA 1
ATOM 838 C C . TYR A 1 107 ? -5.406 11.465 -8.346 1.00 94.00 107 TYR A C 1
ATOM 840 O O . TYR A 1 107 ? -6.084 12.482 -8.202 1.00 94.00 107 TYR A O 1
ATOM 848 N N . ARG A 1 108 ? -5.956 10.331 -8.799 1.00 92.25 108 ARG A N 1
ATOM 849 C CA . ARG A 1 108 ? -7.376 10.227 -9.188 1.00 92.25 108 ARG A CA 1
ATOM 850 C C . ARG A 1 108 ? -8.337 10.444 -8.022 1.00 92.25 108 ARG A C 1
ATOM 852 O O . ARG A 1 108 ? -9.464 10.880 -8.249 1.00 92.25 108 ARG A O 1
ATOM 859 N N . CYS A 1 109 ? -7.883 10.157 -6.811 1.0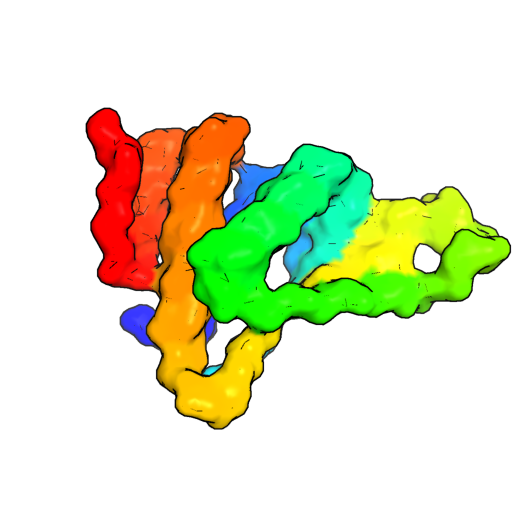0 90.62 109 CYS A N 1
ATOM 860 C CA . CYS A 1 109 ? -8.577 10.392 -5.555 1.00 90.62 109 CYS A CA 1
ATOM 861 C C . CYS A 1 109 ? -8.380 11.814 -4.998 1.00 90.62 109 CYS A C 1
ATOM 863 O O . CYS A 1 109 ? -9.020 12.149 -4.005 1.00 90.62 109 CYS A O 1
ATOM 865 N N . GLY A 1 110 ? -7.528 12.644 -5.612 1.00 91.50 110 GLY A N 1
ATOM 866 C CA . GLY A 1 110 ? -7.215 13.993 -5.131 1.00 91.50 110 GLY A CA 1
ATOM 867 C C . GLY A 1 110 ? -6.367 14.024 -3.855 1.00 91.50 110 GLY A C 1
ATOM 868 O O . GLY A 1 110 ? -6.407 15.018 -3.137 1.00 91.50 110 GLY A O 1
ATOM 869 N N . LEU A 1 111 ? -5.639 12.941 -3.558 1.00 92.25 111 LEU A N 1
ATOM 870 C CA . LEU A 1 111 ? -4.738 12.835 -2.403 1.00 92.25 111 LEU A CA 1
ATOM 871 C C . LEU A 1 111 ? -3.353 13.428 -2.682 1.00 92.25 111 LEU A C 1
ATOM 873 O O . LEU A 1 111 ? -2.684 13.868 -1.756 1.00 92.25 111 LEU A O 1
ATOM 877 N N . ILE A 1 112 ? -2.946 13.449 -3.951 1.00 93.94 112 ILE A N 1
ATOM 878 C CA . ILE A 1 112 ? -1.722 14.101 -4.427 1.00 93.94 112 ILE A CA 1
ATOM 879 C C . ILE A 1 112 ? -2.036 14.945 -5.667 1.00 93.94 112 ILE A C 1
ATOM 881 O O . ILE A 1 112 ? -3.035 14.728 -6.361 1.00 93.94 112 ILE A O 1
ATOM 885 N N . THR A 1 113 ? -1.172 15.909 -5.948 1.00 95.00 113 THR A N 1
ATOM 886 C CA . THR A 1 113 ? -1.206 16.786 -7.123 1.00 95.00 113 THR A CA 1
ATOM 887 C C . THR A 1 113 ? -0.750 16.066 -8.398 1.00 95.00 113 THR A C 1
ATOM 889 O O . THR A 1 113 ? -0.216 14.955 -8.368 1.00 95.00 113 THR A O 1
ATOM 892 N N . ALA A 1 114 ? -0.963 16.700 -9.556 1.00 94.88 114 ALA A N 1
ATOM 893 C CA . ALA A 1 114 ? -0.473 16.175 -10.831 1.00 94.88 114 ALA A CA 1
ATOM 894 C C . ALA A 1 114 ? 1.063 16.206 -10.904 1.00 94.88 114 ALA A C 1
ATOM 896 O O . ALA A 1 114 ? 1.681 15.324 -11.494 1.00 94.88 114 ALA A O 1
ATOM 897 N N . GLU A 1 115 ? 1.684 17.225 -10.312 1.00 95.12 115 GLU A N 1
ATOM 898 C CA . GLU A 1 115 ? 3.134 17.363 -10.213 1.00 95.12 115 GLU A CA 1
ATOM 899 C C . GLU A 1 115 ? 3.749 16.220 -9.397 1.00 95.12 115 GLU A C 1
ATOM 901 O O . GLU A 1 115 ? 4.692 15.583 -9.867 1.00 95.12 115 GLU A O 1
ATOM 906 N N . GLU A 1 116 ? 3.170 15.909 -8.234 1.00 94.31 116 GLU A N 1
ATOM 907 C CA . GLU A 1 116 ? 3.596 14.786 -7.390 1.00 94.31 116 GLU A CA 1
ATOM 908 C C . GLU A 1 116 ? 3.410 13.441 -8.108 1.00 94.31 116 GLU A C 1
ATOM 910 O O . GLU A 1 116 ? 4.316 12.610 -8.102 1.00 94.31 116 GLU A O 1
ATOM 915 N N . GLU A 1 117 ? 2.286 13.225 -8.805 1.00 95.31 117 GLU A N 1
ATOM 916 C CA . GLU A 1 117 ? 2.079 12.005 -9.603 1.00 95.31 117 GLU A CA 1
ATOM 917 C C . GLU A 1 117 ? 3.163 11.825 -10.671 1.00 95.31 117 GLU A C 1
ATOM 919 O O . GLU A 1 117 ? 3.714 10.732 -10.818 1.00 95.31 117 GLU A O 1
ATOM 924 N N . LYS A 1 118 ? 3.521 12.899 -11.384 1.00 94.38 118 LYS A N 1
ATOM 925 C CA . LYS A 1 118 ? 4.593 12.877 -12.389 1.00 94.38 118 LYS A CA 1
ATOM 926 C C . LYS A 1 118 ? 5.948 12.550 -11.767 1.00 94.38 118 LYS A C 1
ATOM 928 O O . LYS A 1 118 ? 6.722 11.801 -12.370 1.00 94.38 118 LYS A O 1
ATOM 933 N N . GLU A 1 119 ? 6.240 13.092 -10.589 1.00 93.88 119 GLU A N 1
ATOM 934 C CA . GLU A 1 119 ? 7.475 12.812 -9.857 1.00 93.88 119 GLU A CA 1
ATOM 935 C C . GLU A 1 119 ? 7.549 11.345 -9.423 1.00 93.88 119 GLU A C 1
ATOM 937 O O . GLU A 1 119 ? 8.493 10.646 -9.801 1.00 93.88 119 GLU A O 1
ATOM 942 N N . TYR A 1 120 ? 6.519 10.840 -8.742 1.00 93.94 120 TYR A N 1
ATOM 943 C CA . TYR A 1 120 ? 6.458 9.446 -8.306 1.00 93.94 120 TYR A CA 1
ATOM 944 C C . TYR A 1 120 ? 6.483 8.465 -9.484 1.00 93.94 120 TYR A C 1
ATOM 946 O O . TYR A 1 120 ? 7.277 7.525 -9.484 1.00 93.94 120 TYR A O 1
ATOM 954 N N . CYS A 1 121 ? 5.696 8.689 -10.542 1.00 92.56 121 CYS A N 1
ATOM 955 C CA . CYS A 1 121 ? 5.737 7.830 -11.729 1.00 92.56 121 CYS A CA 1
ATOM 956 C C . CYS A 1 121 ? 7.137 7.793 -12.359 1.00 92.56 121 CYS A C 1
ATOM 958 O O . CYS A 1 121 ? 7.604 6.718 -12.735 1.00 92.56 121 CYS A O 1
ATOM 960 N N . LYS A 1 122 ? 7.846 8.929 -12.416 1.00 92.19 122 LYS A N 1
ATOM 961 C CA . LYS A 1 122 ? 9.231 8.976 -12.900 1.00 92.19 122 LYS A CA 1
ATOM 962 C C . LYS A 1 122 ? 10.182 8.183 -11.997 1.00 92.19 122 LYS A C 1
ATOM 964 O O . LYS A 1 122 ? 11.023 7.458 -12.529 1.00 92.19 122 LYS A O 1
ATOM 969 N N . LEU A 1 123 ? 10.053 8.300 -10.672 1.00 91.94 123 LEU A N 1
ATOM 970 C CA . LEU A 1 123 ? 10.851 7.532 -9.704 1.00 91.94 123 LEU A CA 1
ATOM 971 C C . LEU A 1 123 ? 10.664 6.021 -9.894 1.00 91.94 123 LEU A C 1
ATOM 973 O O . LEU A 1 123 ? 11.642 5.273 -9.918 1.00 91.94 123 LEU A O 1
ATOM 977 N N . PHE A 1 124 ? 9.424 5.586 -10.120 1.00 90.94 124 PHE A N 1
ATOM 978 C CA . PHE A 1 124 ? 9.067 4.178 -10.303 1.00 90.94 124 PHE A CA 1
ATOM 979 C C . PHE A 1 124 ? 9.196 3.676 -11.753 1.00 90.94 124 PHE A C 1
ATOM 981 O O . PHE A 1 124 ? 8.787 2.557 -12.056 1.00 90.94 124 PHE A O 1
ATOM 988 N N . GLY A 1 125 ? 9.758 4.479 -12.666 1.00 88.56 125 GLY A N 1
ATOM 989 C CA . GLY A 1 125 ? 9.983 4.082 -14.061 1.00 88.56 125 GLY A CA 1
ATOM 990 C C . GLY A 1 125 ? 8.702 3.868 -14.878 1.00 88.56 125 GLY A C 1
ATOM 991 O O . GLY A 1 125 ? 8.712 3.117 -15.853 1.00 88.56 125 GLY A O 1
ATOM 992 N N . ALA A 1 126 ? 7.601 4.513 -14.494 1.00 88.44 126 ALA A N 1
ATOM 993 C CA . ALA A 1 126 ? 6.292 4.395 -15.122 1.00 88.44 126 ALA A CA 1
ATOM 994 C C . ALA A 1 126 ? 5.885 5.677 -15.865 1.00 88.44 126 ALA A C 1
ATOM 996 O O . ALA A 1 126 ? 6.314 6.786 -15.547 1.00 88.44 126 ALA A O 1
ATOM 997 N N . ALA A 1 127 ? 5.011 5.530 -16.861 1.00 86.25 127 ALA A N 1
ATOM 998 C CA . ALA A 1 127 ? 4.387 6.673 -17.514 1.00 86.25 127 ALA A CA 1
ATOM 999 C C . ALA A 1 127 ? 3.314 7.289 -16.604 1.00 86.25 127 ALA A C 1
ATOM 1001 O O . ALA A 1 127 ? 2.432 6.575 -16.120 1.00 86.25 127 ALA A O 1
ATOM 1002 N N . CYS A 1 128 ? 3.366 8.611 -16.423 1.00 84.12 128 CYS A N 1
ATOM 1003 C CA . CYS A 1 128 ? 2.299 9.367 -15.772 1.00 84.12 128 CYS A CA 1
ATOM 1004 C C . CYS A 1 128 ? 1.000 9.306 -16.588 1.00 84.12 128 CYS A C 1
ATOM 1006 O O . CYS A 1 128 ? 1.011 9.151 -17.814 1.00 84.12 128 CYS A O 1
ATOM 1008 N N . ARG A 1 129 ? -0.134 9.446 -15.902 1.00 83.25 129 ARG A N 1
ATOM 1009 C CA . ARG A 1 129 ? -1.475 9.485 -16.499 1.00 83.25 129 ARG A CA 1
ATOM 1010 C C . ARG A 1 129 ? -2.175 10.824 -16.296 1.00 83.25 129 ARG A C 1
ATOM 1012 O O . ARG A 1 129 ? -3.233 11.024 -16.893 1.00 83.25 129 ARG A O 1
ATOM 1019 N N . SER A 1 130 ? -1.623 11.724 -15.485 1.00 80.56 130 SER A N 1
ATOM 1020 C CA . SER A 1 130 ? -2.061 13.118 -15.480 1.00 80.56 130 SER A CA 1
ATOM 1021 C C . SER A 1 130 ? -1.679 13.796 -16.807 1.00 80.56 130 SER A C 1
ATOM 1023 O O . SER A 1 130 ? -0.548 13.679 -17.287 1.00 80.56 130 SER A O 1
ATOM 1025 N N . THR A 1 131 ? -2.654 14.455 -17.438 1.00 68.38 131 THR A N 1
ATOM 1026 C CA . THR A 1 131 ? -2.468 15.284 -18.644 1.00 68.38 131 THR A CA 1
ATOM 1027 C C . THR A 1 131 ? -2.008 16.678 -18.264 1.00 68.38 131 THR A C 1
ATOM 1029 O O . THR A 1 131 ? -2.705 17.280 -17.419 1.00 68.38 131 THR A O 1
#

Organism: NCBI:txid27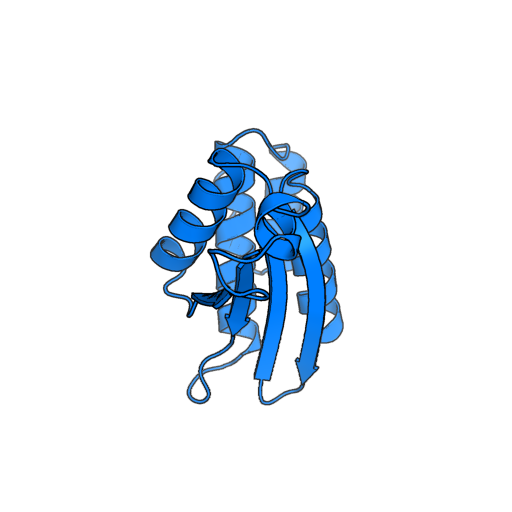92791

pLDDT: mean 90.65, std 5.76, range [64.88, 96.56]

Secondary structure (DSSP, 8-state):
--HHHHHHHHHHHHHTSTTEEEEEEEE-SS-EEEEEEE-SHHHHHHHHHHHHHHT-EEEEEESS-TTSHHHHH-GGGSEEEEEE--TTS-HHHHHHHHHHHHHHHHHHTTSS-HHHHHHHHHHTT------

Sequence (131 aa):
MSHDELLQNLRELLEANSGINVTEAKGNQEYLEIEFTVADAFSRLVIHSLAEASNSLLSVCSKFDPCSEDAQKNPEECLIYAFRSDSNHNVIDEFSRLAAHLAWIMYRCGLITAEEEKEYCKLFGAACRST

Foldseek 3Di:
DDLVVLQVLLQVLLVLPVQKAWPDWDDDQQKTKTKIWGQDPVSVVLVVVLCVVLVWDKDKDAPDDCPDPVCVVCVRNGIMIMTMDDRPDRRLLSSLSSQLSSLQSCCVVVSDDQVSNCVSCVVSVHDGPDD

Radius of gyration: 14.86 Å; chains: 1; bounding box: 33×33×43 Å